Protein AF-T1EIG9-F1 (afdb_monomer_lite)

pLDDT: mean 75.7, std 13.45, range [35.78, 92.88]

Sequence (91 aa):
HEYLGSRDRPMDDSYTCKVCDHVSLDLLKYFHHTLTSHKSFICHQCGRCFTTKSSLLRHRPIHTGLRRFACSICQKAFYRKDKCKAHIKKH

Organism: Helobdella robusta (NCBI:txid6412)

Radius of gyration: 22.43 Å; chains: 1; bounding box: 46×22×77 Å

InterPro domains:
  IPR013087 Zinc finger C2H2-type [PF00096] (41-60)
  IPR013087 Zinc finger C2H2-type [PF00096] (69-91)
  IPR013087 Zinc finger C2H2-type [PS00028] (43-63)
  IPR013087 Zinc finger C2H2-type [PS00028] (71-91)
  IPR013087 Zinc finger C2H2-type [PS50157] (41-68)
  IPR013087 Zinc finger C2H2-type [PS50157] (69-91)
  IPR013087 Zinc finger C2H2-type [SM00355] (15-38)
  IPR013087 Zinc finger C2H2-type [SM00355] (41-63)
  IPR013087 Zinc finger C2H2-type [SM00355] (69-91)
  IPR036236 Zinc finger C2H2 superfamily [SSF57667] (39-91)
  IPR050717 C2H2-type Zinc-Finger Transcription Regulators [PTHR14196] (13-91)

Structure (mmCIF, N/CA/C/O backbone):
data_AF-T1EIG9-F1
#
_entry.id   AF-T1EIG9-F1
#
loop_
_atom_site.group_PDB
_atom_site.id
_atom_site.type_symbol
_atom_site.label_atom_id
_atom_site.label_alt_id
_atom_site.label_comp_id
_atom_site.label_asym_id
_atom_site.label_entity_id
_atom_site.label_seq_id
_atom_site.pdbx_PDB_ins_code
_atom_site.Cartn_x
_atom_site.Cartn_y
_atom_site.Cartn_z
_atom_site.occupancy
_atom_site.B_iso_or_equiv
_atom_site.auth_seq_id
_atom_site.auth_comp_id
_atom_site.auth_asym_id
_atom_site.auth_atom_id
_atom_site.pdbx_PDB_model_num
ATOM 1 N N . HIS A 1 1 ? 33.093 10.502 -53.209 1.00 37.22 1 HIS A N 1
ATOM 2 C CA . HIS A 1 1 ? 33.063 9.260 -52.417 1.00 37.22 1 HIS A CA 1
ATOM 3 C C . HIS A 1 1 ? 32.719 9.678 -50.987 1.00 37.22 1 HIS A C 1
ATOM 5 O O . HIS A 1 1 ? 33.608 10.023 -50.226 1.00 37.22 1 HIS A O 1
ATOM 11 N N . GLU A 1 2 ? 31.475 10.101 -50.737 1.00 41.78 2 GLU A N 1
ATOM 12 C CA . GLU A 1 2 ? 30.337 9.234 -50.350 1.00 41.78 2 GLU A CA 1
ATOM 13 C C . GLU A 1 2 ? 30.727 8.436 -49.092 1.00 41.78 2 GLU A C 1
ATOM 15 O O . GLU A 1 2 ? 31.614 7.597 -49.154 1.00 41.78 2 GLU A O 1
ATOM 20 N N . TYR A 1 3 ? 30.222 8.743 -47.899 1.00 35.7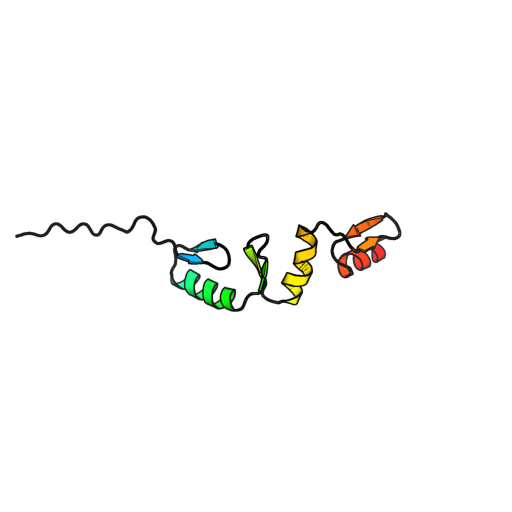8 3 TYR A N 1
ATOM 21 C CA . TYR A 1 3 ? 28.820 8.559 -47.543 1.00 35.78 3 TYR A CA 1
ATOM 22 C C . TYR A 1 3 ? 28.396 9.495 -46.400 1.00 35.78 3 TYR A C 1
ATOM 24 O O . TYR A 1 3 ? 28.986 9.506 -45.319 1.00 35.78 3 TYR A O 1
ATOM 32 N N . LEU A 1 4 ? 27.318 10.236 -46.649 1.00 47.78 4 LEU A N 1
ATOM 33 C CA . LEU A 1 4 ? 26.417 10.756 -45.628 1.00 47.78 4 LEU A CA 1
ATOM 34 C C . LEU A 1 4 ? 25.802 9.567 -44.876 1.00 47.78 4 LEU A C 1
ATOM 36 O O . LEU A 1 4 ? 25.392 8.583 -45.486 1.00 47.78 4 LEU A O 1
ATOM 40 N N . GLY A 1 5 ? 25.737 9.661 -43.554 1.00 39.44 5 GLY A N 1
ATOM 41 C CA . GLY A 1 5 ? 25.186 8.613 -42.706 1.00 39.44 5 GLY A CA 1
ATOM 42 C C . GLY A 1 5 ? 24.984 9.138 -41.301 1.00 39.44 5 GLY A C 1
ATOM 43 O O . GLY A 1 5 ? 25.669 8.720 -40.370 1.00 39.44 5 GLY A O 1
ATOM 44 N N . SER A 1 6 ? 24.084 10.114 -41.184 1.00 47.81 6 SER A N 1
ATOM 45 C CA . SER A 1 6 ? 23.402 10.484 -39.953 1.00 47.81 6 SER A CA 1
ATOM 46 C C . SER A 1 6 ? 23.156 9.225 -39.126 1.00 47.81 6 SER A C 1
ATOM 48 O O . SER A 1 6 ? 22.352 8.373 -39.488 1.00 47.81 6 SER A O 1
ATOM 50 N N . ARG A 1 7 ? 23.878 9.066 -38.016 1.00 47.56 7 ARG A N 1
ATOM 51 C CA . ARG A 1 7 ? 23.382 8.207 -36.948 1.00 47.56 7 ARG A CA 1
ATOM 52 C C . ARG A 1 7 ? 22.288 9.014 -36.285 1.00 47.56 7 ARG A C 1
ATOM 54 O O . ARG A 1 7 ? 22.564 9.751 -35.339 1.00 47.56 7 ARG A O 1
ATOM 61 N N . ASP A 1 8 ? 21.091 8.929 -36.856 1.00 43.44 8 ASP A N 1
ATOM 62 C CA . ASP A 1 8 ? 19.843 9.220 -36.174 1.00 43.44 8 ASP A CA 1
ATOM 63 C C . ASP A 1 8 ? 19.945 8.610 -34.778 1.00 43.44 8 ASP A C 1
ATOM 65 O O . ASP A 1 8 ? 19.879 7.395 -34.592 1.00 43.44 8 ASP A O 1
ATOM 69 N N . ARG A 1 9 ? 20.246 9.458 -33.791 1.00 49.12 9 ARG A N 1
ATOM 70 C CA . ARG A 1 9 ? 20.149 9.088 -32.388 1.00 49.12 9 ARG A CA 1
ATOM 71 C C . ARG A 1 9 ? 18.657 8.840 -32.185 1.00 49.12 9 ARG A C 1
ATOM 73 O O . ARG A 1 9 ? 17.907 9.800 -32.377 1.00 49.12 9 ARG A O 1
ATOM 80 N N . PRO A 1 10 ? 18.210 7.609 -31.882 1.00 52.34 10 PRO A N 1
ATOM 81 C CA . PRO A 1 10 ? 16.791 7.354 -31.756 1.00 52.34 10 PRO A CA 1
ATOM 82 C C . PRO A 1 10 ? 16.244 8.259 -30.658 1.00 52.34 10 PRO A C 1
ATOM 84 O O . PRO A 1 10 ? 16.677 8.251 -29.505 1.00 52.34 10 PRO A O 1
ATOM 87 N N . MET A 1 11 ? 15.341 9.130 -31.074 1.00 58.00 11 MET A N 1
ATOM 88 C CA . MET A 1 11 ? 14.540 9.965 -30.208 1.00 58.00 11 MET A CA 1
ATOM 89 C C . MET A 1 11 ? 13.571 8.996 -29.512 1.00 58.00 11 MET A C 1
ATOM 91 O O . MET A 1 11 ? 12.614 8.577 -30.148 1.00 58.00 11 MET A O 1
ATOM 95 N N . ASP A 1 12 ? 13.895 8.604 -28.267 1.00 61.06 12 ASP A N 1
ATOM 96 C CA . ASP A 1 12 ? 13.193 7.650 -27.367 1.00 61.06 12 ASP A CA 1
ATOM 97 C C . ASP A 1 12 ? 13.918 6.306 -27.078 1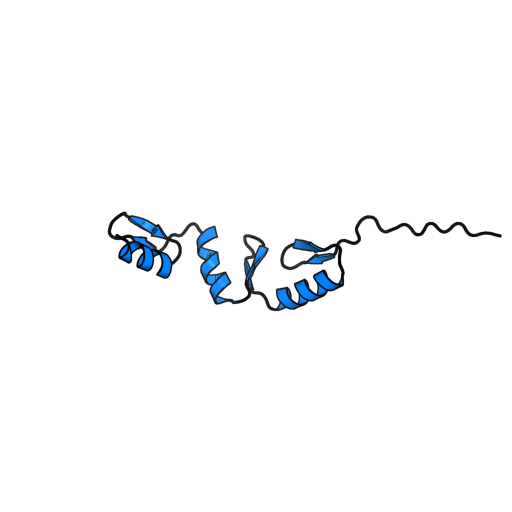.00 61.06 12 ASP A C 1
ATOM 99 O O . ASP A 1 12 ? 13.338 5.233 -27.184 1.00 61.06 12 ASP A O 1
ATOM 103 N N . ASP A 1 13 ? 15.181 6.330 -26.624 1.00 68.38 13 ASP A N 1
ATOM 104 C CA . ASP A 1 13 ? 15.818 5.162 -25.965 1.00 68.38 13 ASP A CA 1
ATOM 105 C C . ASP A 1 13 ? 15.359 5.040 -24.498 1.00 68.38 13 ASP A C 1
ATOM 107 O O . ASP A 1 13 ? 16.148 5.073 -23.546 1.00 68.38 13 ASP A O 1
ATOM 111 N N . SER A 1 14 ? 14.044 4.973 -24.298 1.00 76.94 14 SER A N 1
ATOM 112 C CA . SER A 1 14 ? 13.438 4.846 -22.982 1.00 76.94 14 SER A CA 1
ATOM 113 C C . SER A 1 14 ? 12.844 3.448 -22.802 1.00 76.94 14 SER A C 1
ATOM 115 O O . SER A 1 14 ? 11.957 2.984 -23.512 1.00 76.94 14 SER A O 1
ATOM 117 N N . TYR A 1 15 ? 13.385 2.711 -21.839 1.00 79.06 15 TYR A N 1
ATOM 118 C CA . TYR A 1 15 ? 12.948 1.368 -21.505 1.00 79.06 15 TYR A CA 1
ATOM 119 C C . TYR A 1 15 ? 11.798 1.445 -20.509 1.00 79.06 15 TYR A C 1
ATOM 121 O O . TYR A 1 15 ? 11.983 1.745 -19.326 1.00 79.06 15 TYR A O 1
ATOM 129 N N . THR A 1 16 ? 10.595 1.158 -20.991 1.00 74.62 16 THR A N 1
ATOM 130 C CA . THR A 1 16 ? 9.381 1.109 -20.178 1.00 74.62 16 THR A CA 1
ATOM 131 C C . THR A 1 16 ? 9.196 -0.266 -19.547 1.00 74.62 16 THR A C 1
ATOM 133 O O . THR A 1 16 ? 9.136 -1.311 -20.203 1.00 74.62 16 THR A O 1
ATOM 136 N N . CYS A 1 17 ? 9.109 -0.288 -18.221 1.00 74.44 17 CYS A N 1
ATOM 137 C CA . CYS A 1 17 ? 8.771 -1.485 -17.471 1.00 74.44 17 CYS A CA 1
ATOM 138 C C . CYS A 1 17 ? 7.278 -1.779 -17.634 1.00 74.44 17 CYS A C 1
ATOM 140 O O . CYS A 1 17 ? 6.454 -1.123 -17.008 1.00 74.44 17 CYS A O 1
ATOM 142 N N . LYS A 1 18 ? 6.917 -2.821 -18.393 1.00 69.69 18 LYS A N 1
ATOM 143 C CA . LYS A 1 18 ? 5.512 -3.241 -18.608 1.00 69.69 18 LYS A CA 1
ATOM 144 C C . LYS A 1 18 ? 4.762 -3.672 -17.336 1.00 69.69 18 LYS A C 1
ATOM 146 O O . LYS A 1 18 ? 3.595 -4.040 -17.389 1.00 69.69 18 LYS A O 1
ATOM 151 N N . VAL A 1 19 ? 5.459 -3.695 -16.204 1.00 67.38 19 VAL A N 1
ATOM 152 C CA . VAL A 1 19 ? 4.959 -4.141 -14.907 1.00 67.38 19 VAL A CA 1
ATOM 153 C C . VAL A 1 19 ? 4.550 -2.961 -14.012 1.00 67.38 19 VAL A C 1
ATOM 155 O O . VAL A 1 19 ? 3.653 -3.114 -13.186 1.00 67.38 19 VAL A O 1
ATOM 158 N N . CYS A 1 20 ? 5.173 -1.790 -14.162 1.00 67.19 20 CYS A N 1
ATOM 159 C CA . CYS A 1 20 ? 4.899 -0.611 -13.327 1.00 67.19 20 CYS A CA 1
ATOM 160 C C . CYS A 1 20 ? 4.972 0.725 -14.083 1.00 67.19 20 CYS A C 1
ATOM 162 O O . CYS A 1 20 ? 5.062 1.774 -13.448 1.00 67.19 20 CYS A O 1
ATOM 164 N N . ASP A 1 21 ? 5.000 0.671 -15.417 1.00 66.31 21 ASP A N 1
ATOM 165 C CA . ASP A 1 21 ? 5.166 1.794 -16.349 1.00 66.31 21 ASP A CA 1
ATOM 166 C C . ASP A 1 21 ? 6.380 2.693 -16.055 1.00 66.31 21 ASP A C 1
ATOM 168 O O . ASP A 1 21 ? 6.482 3.818 -16.538 1.00 66.31 21 ASP A O 1
ATOM 172 N N . HIS A 1 22 ? 7.349 2.194 -15.278 1.00 78.19 22 HIS A N 1
ATOM 173 C CA . HIS A 1 22 ? 8.576 2.920 -14.987 1.00 78.19 22 HIS A CA 1
ATOM 174 C C . HIS A 1 22 ? 9.418 3.045 -16.254 1.00 78.19 22 HIS A C 1
ATOM 176 O O . HIS A 1 22 ? 9.881 2.044 -16.805 1.00 78.19 22 HIS A O 1
ATOM 182 N N . VAL A 1 23 ? 9.675 4.281 -16.661 1.00 78.12 23 VAL A N 1
ATOM 183 C CA . VAL A 1 23 ? 10.558 4.615 -17.775 1.00 78.12 23 VAL A CA 1
ATOM 184 C C . VAL A 1 23 ? 11.992 4.718 -17.255 1.00 78.12 23 VAL A C 1
ATOM 186 O O . VAL A 1 23 ? 12.278 5.483 -16.335 1.00 78.12 23 VAL A O 1
ATOM 189 N N . SER A 1 24 ? 12.913 3.942 -17.817 1.00 80.44 24 SER A N 1
ATOM 190 C CA . SER A 1 24 ? 14.345 4.047 -17.536 1.00 80.44 24 SER A CA 1
ATOM 191 C C . SER A 1 24 ? 15.100 4.365 -18.814 1.00 80.44 24 SER A C 1
ATOM 193 O O . SER A 1 24 ? 14.895 3.709 -19.819 1.00 80.44 24 SER A O 1
ATOM 195 N N . LEU A 1 25 ? 16.007 5.335 -18.775 1.00 83.69 25 LEU A N 1
ATOM 196 C CA . LEU A 1 25 ? 16.862 5.680 -19.919 1.00 83.69 25 LEU A CA 1
ATOM 197 C C . LEU A 1 25 ? 18.148 4.835 -19.972 1.00 83.69 25 LEU A C 1
ATOM 199 O O . LEU A 1 25 ? 18.994 5.035 -20.834 1.00 83.69 25 LEU A O 1
ATOM 203 N N . ASP A 1 26 ? 18.330 3.922 -19.013 1.00 83.12 26 ASP A N 1
ATOM 204 C CA . ASP A 1 26 ? 19.532 3.104 -18.871 1.00 83.12 26 ASP A CA 1
ATOM 205 C C . ASP A 1 26 ? 19.165 1.618 -18.886 1.00 83.12 26 ASP A C 1
ATOM 207 O O . ASP A 1 26 ? 18.385 1.146 -18.055 1.00 83.12 26 ASP A O 1
ATOM 211 N N . LEU A 1 27 ? 19.746 0.876 -19.831 1.00 82.19 27 LEU A N 1
ATOM 212 C CA . LEU A 1 27 ? 19.421 -0.531 -20.061 1.00 82.19 27 LEU A CA 1
ATOM 213 C C . LEU A 1 27 ? 19.795 -1.416 -18.860 1.00 82.19 27 LEU A C 1
ATOM 215 O O . LEU A 1 27 ? 19.060 -2.344 -18.524 1.00 82.19 27 LEU A O 1
ATOM 219 N N . LEU A 1 28 ? 20.904 -1.125 -18.172 1.00 83.31 28 LEU A N 1
ATOM 220 C CA . LEU A 1 28 ? 21.362 -1.912 -17.024 1.00 83.31 28 LEU A CA 1
ATOM 221 C C . LEU A 1 28 ? 20.433 -1.717 -15.815 1.00 83.31 28 LEU A C 1
ATOM 223 O O . LEU A 1 28 ? 20.026 -2.689 -15.172 1.00 83.31 28 LEU A O 1
ATOM 227 N N . LYS A 1 29 ? 20.035 -0.471 -15.537 1.00 80.19 29 LYS A N 1
ATOM 228 C CA . LYS A 1 29 ? 19.033 -0.126 -14.520 1.00 80.19 29 LYS A CA 1
ATOM 229 C C . LYS A 1 29 ? 17.670 -0.693 -14.880 1.00 80.19 29 LYS A C 1
ATOM 231 O O . LYS A 1 29 ? 17.006 -1.210 -13.984 1.00 80.19 29 LYS A O 1
ATOM 236 N N . TYR A 1 30 ? 17.273 -0.658 -16.151 1.00 82.31 30 TYR A N 1
ATOM 237 C CA . TYR A 1 30 ? 16.062 -1.315 -16.629 1.00 82.31 30 TYR A CA 1
ATOM 238 C C . TYR A 1 30 ? 16.100 -2.822 -16.373 1.00 82.31 30 TYR A C 1
ATOM 240 O O . TYR A 1 30 ? 15.162 -3.345 -15.778 1.00 82.31 30 TYR A O 1
ATOM 248 N N . PHE A 1 31 ? 17.171 -3.529 -16.740 1.00 78.81 31 PHE A N 1
ATOM 249 C CA . PHE A 1 31 ? 17.286 -4.970 -16.495 1.00 78.81 31 PHE A CA 1
ATOM 250 C C . PHE A 1 31 ? 17.284 -5.297 -15.004 1.00 78.81 31 PHE A C 1
ATOM 252 O O . PHE A 1 31 ? 16.528 -6.166 -14.573 1.00 78.81 31 PHE A O 1
ATOM 259 N N . HIS A 1 32 ? 18.055 -4.577 -14.191 1.00 79.25 32 HIS A N 1
ATOM 260 C CA . HIS A 1 32 ? 18.067 -4.776 -12.742 1.00 79.25 32 HIS A CA 1
ATOM 261 C C . HIS A 1 32 ? 16.686 -4.503 -12.117 1.00 79.25 32 HIS A C 1
ATOM 263 O O . HIS A 1 32 ? 16.199 -5.278 -11.288 1.00 79.25 32 HIS A O 1
ATOM 269 N N . HIS A 1 33 ? 16.013 -3.437 -12.558 1.00 77.12 33 HIS A N 1
ATOM 270 C CA . HIS A 1 33 ? 14.647 -3.105 -12.167 1.00 77.12 33 HIS A CA 1
ATOM 271 C C . HIS A 1 33 ? 13.654 -4.182 -12.605 1.00 77.12 33 HIS A C 1
ATOM 273 O O . HIS A 1 33 ? 12.817 -4.583 -11.806 1.00 77.12 33 HIS A O 1
ATOM 279 N N . THR A 1 34 ? 13.751 -4.685 -13.832 1.00 71.44 34 THR A N 1
ATOM 280 C CA . THR A 1 34 ? 12.828 -5.669 -14.412 1.00 71.44 34 THR A CA 1
ATOM 281 C C . THR A 1 34 ? 13.013 -7.041 -13.774 1.00 71.44 34 THR A C 1
ATOM 283 O O . THR A 1 34 ? 12.029 -7.675 -13.410 1.00 71.44 34 THR A O 1
ATOM 286 N N . LEU A 1 35 ? 14.251 -7.469 -13.521 1.00 71.19 35 LEU A N 1
ATOM 287 C CA . LEU A 1 35 ? 14.564 -8.701 -12.785 1.00 71.19 35 LEU A CA 1
ATOM 288 C C . LEU A 1 35 ? 14.079 -8.638 -11.327 1.00 71.19 35 LEU A C 1
ATOM 290 O O . LEU A 1 35 ? 13.563 -9.623 -10.796 1.00 71.19 35 LEU A O 1
ATOM 294 N N . THR A 1 36 ? 14.188 -7.470 -10.689 1.00 67.56 36 THR A N 1
ATOM 295 C CA . THR A 1 36 ? 13.636 -7.228 -9.345 1.00 67.56 36 THR A CA 1
ATOM 296 C C . THR A 1 36 ? 12.103 -7.145 -9.372 1.00 67.56 36 THR A C 1
ATOM 298 O O . THR A 1 36 ? 11.427 -7.644 -8.468 1.00 67.56 36 THR A O 1
ATOM 301 N N . SER A 1 37 ? 11.528 -6.557 -10.422 1.00 66.69 37 SER A N 1
ATOM 302 C CA . SER A 1 37 ? 10.083 -6.342 -10.571 1.00 66.69 37 SER A CA 1
ATOM 303 C C . SER A 1 37 ? 9.336 -7.613 -10.975 1.00 66.69 37 SER A C 1
ATOM 305 O O . SER A 1 37 ? 8.248 -7.844 -10.463 1.00 66.69 37 SER A O 1
ATOM 307 N N . HIS A 1 38 ? 9.939 -8.502 -11.773 1.00 62.81 38 HIS A N 1
ATOM 308 C CA . HIS A 1 38 ? 9.420 -9.851 -12.057 1.00 62.81 38 HIS A CA 1
ATOM 309 C C . HIS A 1 38 ? 9.276 -10.706 -10.793 1.00 62.81 38 HIS A C 1
ATOM 311 O O . HIS A 1 38 ? 8.463 -11.626 -10.748 1.00 62.81 38 HIS A O 1
ATOM 317 N N . LYS A 1 39 ? 10.062 -10.401 -9.756 1.00 63.56 39 LYS A N 1
ATOM 318 C CA . LYS A 1 39 ? 9.968 -11.026 -8.431 1.00 63.56 39 LYS A CA 1
ATOM 319 C C . LYS A 1 39 ? 9.097 -10.236 -7.449 1.00 63.56 39 LYS A C 1
ATOM 321 O O . LYS A 1 39 ? 8.949 -10.650 -6.301 1.00 63.56 39 LYS A O 1
ATOM 326 N N . SER A 1 40 ? 8.536 -9.106 -7.870 1.00 71.88 40 SER A N 1
ATOM 327 C CA . SER A 1 40 ? 7.732 -8.231 -7.021 1.00 71.88 40 SER A CA 1
ATOM 328 C C . SER A 1 40 ? 6.234 -8.495 -7.184 1.00 71.88 40 SER A C 1
ATOM 330 O O . SER A 1 40 ? 5.746 -8.928 -8.221 1.00 71.88 40 SER A O 1
ATOM 332 N N . PHE A 1 41 ? 5.479 -8.199 -6.132 1.00 80.94 41 PHE A N 1
ATOM 333 C CA . PHE A 1 41 ? 4.024 -8.248 -6.096 1.00 80.94 41 PHE A CA 1
ATOM 334 C C . PHE A 1 41 ? 3.476 -6.861 -6.430 1.00 80.94 41 PHE A C 1
ATOM 336 O O . PHE A 1 41 ? 3.694 -5.922 -5.665 1.00 80.94 41 PHE A O 1
ATOM 343 N N . ILE A 1 42 ? 2.770 -6.718 -7.550 1.00 75.25 42 ILE A N 1
ATOM 344 C CA . ILE A 1 42 ? 2.299 -5.414 -8.039 1.00 75.25 42 ILE A CA 1
ATOM 345 C C . ILE A 1 42 ? 0.858 -5.147 -7.621 1.00 75.25 42 ILE A C 1
ATOM 347 O O . ILE A 1 42 ? 0.000 -6.031 -7.633 1.00 75.25 42 ILE A O 1
ATOM 351 N N . CYS A 1 43 ? 0.573 -3.901 -7.252 1.00 81.56 43 CYS A N 1
ATOM 352 C CA . CYS A 1 43 ? -0.794 -3.427 -7.128 1.00 81.56 43 CYS A CA 1
ATOM 353 C C . CYS A 1 43 ? -1.312 -2.944 -8.483 1.00 81.56 43 CYS A C 1
ATOM 355 O O . CYS A 1 43 ? -0.963 -1.854 -8.916 1.00 81.56 43 CYS A O 1
ATOM 357 N N . HIS A 1 44 ? -2.211 -3.701 -9.111 1.00 74.69 44 HIS A N 1
ATOM 358 C CA . HIS A 1 44 ? -2.829 -3.317 -10.390 1.00 74.69 44 HIS A CA 1
ATOM 359 C C . HIS A 1 44 ? -3.668 -2.030 -10.334 1.00 74.69 44 HIS A C 1
ATOM 361 O O . HIS A 1 44 ? -4.029 -1.494 -11.370 1.00 74.69 44 HIS A O 1
ATOM 367 N N . GLN A 1 45 ? -3.982 -1.525 -9.138 1.00 78.12 45 GLN A N 1
ATOM 368 C CA . GLN A 1 45 ? -4.783 -0.314 -8.973 1.00 78.12 45 GLN A CA 1
ATOM 369 C C . GLN A 1 45 ? -3.944 0.975 -8.976 1.00 78.12 45 GLN A C 1
ATOM 371 O O . GLN A 1 45 ? -4.491 2.051 -9.185 1.00 78.12 45 GLN A O 1
ATOM 376 N N . CYS A 1 46 ? -2.631 0.887 -8.737 1.00 80.00 46 CYS A N 1
ATOM 377 C CA . CYS A 1 46 ? -1.731 2.049 -8.766 1.00 80.00 46 CYS A CA 1
ATOM 378 C C . CYS A 1 46 ? -0.334 1.771 -9.342 1.00 80.00 46 CYS A C 1
ATOM 380 O O . CYS A 1 46 ? 0.552 2.607 -9.207 1.00 80.00 46 CYS A O 1
ATOM 382 N N . GLY A 1 47 ? -0.098 0.583 -9.901 1.00 70.88 47 GLY A N 1
ATOM 383 C CA . GLY A 1 47 ? 1.191 0.172 -10.470 1.00 70.88 47 GLY A CA 1
ATOM 384 C C . GLY A 1 47 ? 2.316 -0.029 -9.448 1.00 70.88 47 GLY A C 1
ATOM 385 O O . GLY A 1 47 ? 3.453 -0.305 -9.819 1.00 70.88 47 GLY A O 1
ATOM 386 N N . ARG A 1 48 ? 2.045 0.102 -8.142 1.00 73.19 48 ARG A N 1
ATOM 387 C CA . ARG A 1 48 ? 3.100 0.072 -7.121 1.00 73.19 48 ARG A CA 1
ATOM 388 C C . ARG A 1 48 ? 3.620 -1.349 -6.893 1.00 73.19 48 ARG A C 1
ATOM 390 O O . ARG A 1 48 ? 2.844 -2.252 -6.578 1.00 73.19 48 ARG A O 1
ATOM 397 N N . CYS A 1 49 ? 4.937 -1.523 -6.989 1.00 75.06 49 CYS A N 1
ATOM 398 C CA . CYS A 1 49 ? 5.618 -2.793 -6.737 1.00 75.06 49 CYS A CA 1
ATOM 399 C C . CYS A 1 49 ? 5.936 -2.991 -5.249 1.00 75.06 49 CYS A C 1
ATOM 401 O O . CYS A 1 49 ? 6.367 -2.066 -4.556 1.00 75.06 49 CYS A O 1
ATOM 403 N N . PHE A 1 50 ? 5.777 -4.222 -4.765 1.00 79.19 50 PHE A N 1
ATOM 404 C CA . PHE A 1 50 ? 6.131 -4.634 -3.409 1.00 79.19 50 PHE A CA 1
ATOM 405 C C . PHE A 1 50 ? 7.056 -5.845 -3.439 1.00 79.19 50 PHE A C 1
ATOM 407 O O . PHE A 1 50 ? 6.815 -6.798 -4.168 1.00 79.19 50 PHE A O 1
ATOM 414 N N . THR A 1 51 ? 8.059 -5.874 -2.5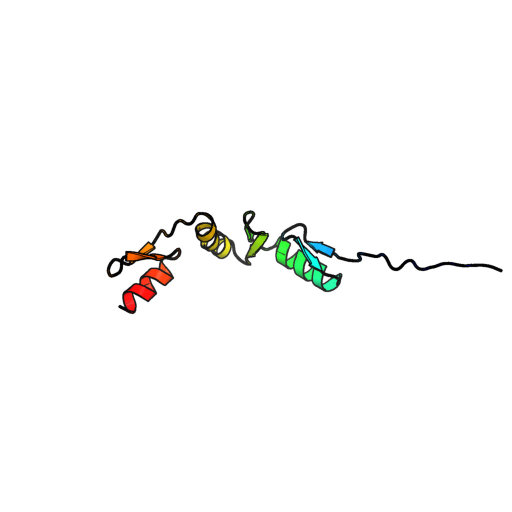67 1.00 76.69 51 THR A N 1
ATOM 415 C CA . THR A 1 51 ? 8.996 -7.006 -2.464 1.00 76.69 51 THR A CA 1
ATOM 416 C C . THR A 1 51 ? 8.365 -8.273 -1.877 1.00 76.69 51 THR A C 1
ATOM 418 O O . THR A 1 51 ? 8.908 -9.360 -2.028 1.00 76.69 51 THR A O 1
ATOM 421 N N . THR A 1 52 ? 7.215 -8.164 -1.198 1.00 82.00 52 THR A N 1
ATOM 422 C CA . THR A 1 52 ? 6.521 -9.303 -0.575 1.00 82.00 52 THR A CA 1
ATOM 423 C C . THR A 1 52 ? 5.006 -9.249 -0.760 1.00 82.00 52 THR A C 1
ATOM 425 O O . THR A 1 52 ? 4.392 -8.178 -0.705 1.00 82.00 52 THR A O 1
ATOM 428 N N . LYS A 1 53 ? 4.378 -10.429 -0.886 1.00 82.12 53 LYS A N 1
ATOM 429 C CA . LYS A 1 53 ? 2.920 -10.578 -1.035 1.00 82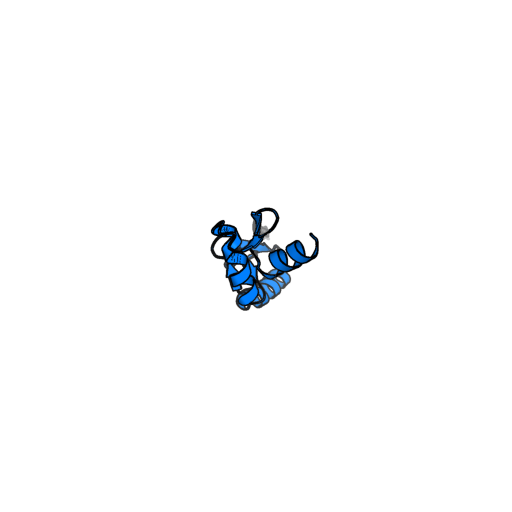.12 53 LYS A CA 1
ATOM 430 C C . LYS A 1 53 ? 2.174 -9.935 0.126 1.00 82.12 53 LYS A C 1
ATOM 432 O O . LYS A 1 53 ? 1.191 -9.231 -0.075 1.00 82.12 53 LYS A O 1
ATOM 437 N N . SER A 1 54 ? 2.680 -10.122 1.344 1.00 84.75 54 SER A N 1
ATOM 438 C CA . SER A 1 54 ? 2.124 -9.542 2.569 1.00 84.75 54 SER A CA 1
ATOM 439 C C . SER A 1 54 ? 2.103 -8.012 2.527 1.00 84.75 54 SER A C 1
ATOM 441 O O . SER A 1 54 ? 1.156 -7.394 3.014 1.00 84.75 54 SER A O 1
ATOM 443 N N . SER A 1 55 ? 3.112 -7.386 1.912 1.00 84.69 55 SER A N 1
ATOM 444 C CA . SER A 1 55 ? 3.157 -5.929 1.752 1.00 84.69 55 SER A CA 1
ATOM 445 C C . SER A 1 55 ? 2.128 -5.436 0.740 1.00 84.69 55 SER A C 1
ATOM 447 O O . SER A 1 55 ? 1.430 -4.467 1.041 1.00 84.69 55 SER A O 1
ATOM 449 N N . LEU A 1 56 ? 1.957 -6.142 -0.384 1.00 85.56 56 LEU A N 1
ATOM 450 C CA . LEU A 1 56 ? 0.887 -5.861 -1.345 1.00 85.56 56 LEU A CA 1
ATOM 451 C C . LEU A 1 56 ? -0.501 -6.021 -0.701 1.00 85.56 56 LEU A C 1
ATOM 453 O O . LEU A 1 56 ? -1.344 -5.130 -0.800 1.00 85.56 56 LEU A O 1
ATOM 457 N N . LEU A 1 57 ? -0.742 -7.124 0.012 1.00 83.75 57 LEU A N 1
ATOM 458 C CA . LEU A 1 57 ? -2.018 -7.380 0.693 1.00 83.75 57 LEU A CA 1
ATOM 459 C C . LEU A 1 57 ? -2.334 -6.317 1.749 1.00 83.75 57 LEU A C 1
ATOM 461 O O . LEU A 1 57 ? -3.484 -5.908 1.879 1.00 83.75 57 LEU A O 1
ATOM 465 N N . ARG A 1 58 ? -1.319 -5.828 2.469 1.00 83.25 58 ARG A N 1
ATOM 466 C CA . ARG A 1 58 ? -1.453 -4.723 3.430 1.00 83.25 58 ARG A CA 1
ATOM 467 C C . ARG A 1 58 ? -1.692 -3.370 2.759 1.00 83.25 58 ARG A C 1
ATOM 469 O O . ARG A 1 58 ? -2.221 -2.468 3.403 1.00 83.25 58 ARG A O 1
ATOM 476 N N . HIS A 1 59 ? -1.284 -3.215 1.507 1.00 85.19 59 HIS A N 1
ATOM 477 C CA . HIS A 1 59 ? -1.472 -1.995 0.736 1.00 85.19 59 HIS A CA 1
ATOM 478 C C . HIS A 1 59 ? -2.870 -1.905 0.102 1.00 85.19 59 HIS A C 1
ATOM 480 O O . HIS A 1 59 ? -3.461 -0.828 0.128 1.00 85.19 59 HIS A O 1
ATOM 486 N N . ARG A 1 60 ? -3.450 -3.026 -0.360 1.00 80.88 60 ARG A N 1
ATOM 487 C CA . ARG A 1 60 ? -4.800 -3.080 -0.970 1.00 80.88 60 ARG A CA 1
ATOM 488 C C . ARG A 1 60 ? -5.899 -2.283 -0.231 1.00 80.88 60 ARG A C 1
ATOM 490 O O . ARG A 1 60 ? -6.668 -1.610 -0.915 1.00 80.88 60 ARG A O 1
ATOM 497 N N . PRO A 1 61 ? -5.992 -2.291 1.118 1.00 81.12 61 PRO A N 1
ATOM 498 C CA . PRO A 1 61 ? -7.024 -1.553 1.848 1.00 81.12 61 PRO A CA 1
ATOM 499 C C . PRO A 1 61 ? -7.032 -0.042 1.592 1.00 81.12 61 PRO A C 1
ATOM 501 O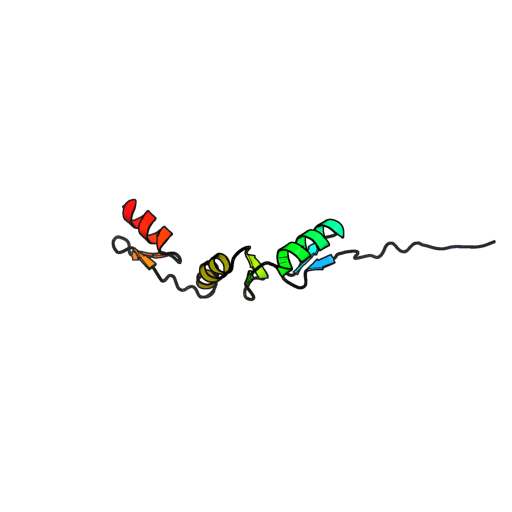 O . PRO A 1 61 ? -8.082 0.582 1.730 1.00 81.12 61 PRO A O 1
ATOM 504 N N . ILE A 1 62 ? -5.889 0.541 1.206 1.00 81.56 62 ILE A N 1
ATOM 505 C CA . ILE A 1 62 ? -5.757 1.979 0.925 1.00 81.56 62 ILE A CA 1
ATOM 506 C C . ILE A 1 62 ? -6.664 2.381 -0.237 1.00 81.56 62 ILE A C 1
ATOM 508 O O . ILE A 1 62 ? -7.342 3.398 -0.151 1.00 81.56 62 ILE A O 1
ATOM 512 N N . HIS A 1 63 ? -6.726 1.561 -1.284 1.00 80.81 63 HIS A N 1
ATOM 513 C CA . HIS A 1 63 ? -7.550 1.858 -2.449 1.00 80.81 63 HIS A CA 1
ATOM 514 C C . HIS A 1 63 ? -9.035 1.614 -2.222 1.00 80.81 63 HIS A C 1
ATOM 516 O O . HIS A 1 63 ? -9.870 2.341 -2.739 1.00 80.81 63 HIS A O 1
ATOM 522 N N . THR A 1 64 ? -9.372 0.608 -1.417 1.00 76.25 64 THR A N 1
ATOM 523 C CA . THR A 1 64 ? -10.772 0.334 -1.073 1.00 76.25 64 THR A CA 1
ATOM 524 C C . THR A 1 64 ? -11.358 1.365 -0.107 1.00 76.25 64 THR A C 1
ATOM 526 O O . THR A 1 64 ? -12.540 1.301 0.200 1.00 76.25 64 THR A O 1
ATOM 529 N N . GLY A 1 65 ? -10.535 2.249 0.472 1.00 72.56 65 GLY A N 1
ATOM 530 C CA . GLY A 1 65 ? -10.961 3.165 1.533 1.00 72.56 65 GLY A CA 1
ATOM 531 C C . GLY A 1 65 ? -11.364 2.472 2.844 1.00 72.56 65 GLY A C 1
ATOM 532 O O . GLY A 1 65 ? -11.625 3.149 3.836 1.00 72.56 65 GLY A O 1
ATOM 533 N N . LEU A 1 66 ? -11.360 1.134 2.893 1.00 72.56 66 LEU A N 1
ATOM 534 C CA . LEU A 1 66 ? -11.788 0.342 4.040 1.00 72.56 66 LEU A CA 1
ATOM 535 C C . LEU A 1 66 ? -10.776 0.458 5.185 1.00 72.56 66 LEU A C 1
ATOM 537 O O . LEU A 1 66 ? -9.812 -0.308 5.301 1.00 72.56 66 LEU A O 1
ATOM 541 N N . ARG A 1 67 ? -11.014 1.417 6.080 1.00 74.12 67 ARG A N 1
ATOM 542 C CA . ARG A 1 67 ? -10.309 1.539 7.358 1.00 74.12 67 ARG A CA 1
ATOM 543 C C . ARG A 1 67 ? -10.916 0.572 8.371 1.00 74.12 67 ARG A C 1
ATOM 545 O O . ARG A 1 67 ? -11.761 0.936 9.176 1.00 74.12 67 ARG A O 1
ATOM 552 N N . ARG A 1 68 ? -10.468 -0.682 8.307 1.00 78.12 68 ARG A N 1
ATOM 553 C CA . ARG A 1 68 ? -11.011 -1.807 9.091 1.00 78.12 68 ARG A CA 1
ATOM 554 C C . ARG A 1 68 ? -10.788 -1.717 10.604 1.00 78.12 68 ARG A C 1
ATOM 556 O O . ARG A 1 68 ? -11.411 -2.470 11.340 1.00 78.12 68 ARG A O 1
ATOM 563 N N . PHE A 1 69 ? -9.878 -0.866 11.075 1.00 83.31 69 PHE A N 1
ATOM 564 C CA . PHE A 1 69 ? -9.492 -0.823 12.485 1.00 83.31 69 PHE A CA 1
ATOM 565 C C . PHE A 1 69 ? -9.799 0.546 13.081 1.00 83.31 69 PHE A C 1
ATOM 567 O O . PHE A 1 69 ? -9.022 1.479 12.891 1.00 83.31 69 PHE A O 1
ATOM 574 N N . ALA A 1 70 ? -10.907 0.661 13.805 1.00 85.88 70 ALA A N 1
ATOM 575 C CA . ALA A 1 70 ? -11.255 1.864 14.554 1.00 85.88 70 ALA A CA 1
ATOM 576 C C . ALA A 1 70 ? -10.621 1.853 15.953 1.00 85.88 70 ALA A C 1
ATOM 578 O O . ALA A 1 70 ? -10.484 0.799 16.576 1.00 85.88 70 ALA A O 1
ATOM 579 N N . CYS A 1 71 ? -10.205 3.026 16.426 1.00 89.50 71 CYS A N 1
ATOM 580 C CA . CYS A 1 71 ? -9.808 3.236 17.812 1.00 89.50 71 CYS A CA 1
ATOM 581 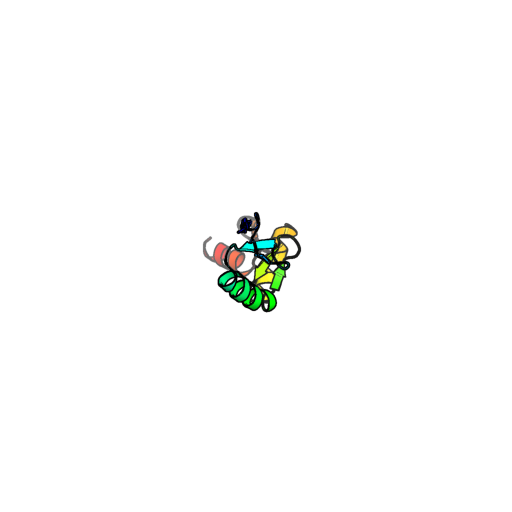C C . CYS A 1 71 ? -11.051 3.266 18.706 1.00 89.50 71 CYS A C 1
ATOM 583 O O . CYS A 1 71 ? -11.958 4.049 18.451 1.00 89.50 71 CYS A O 1
ATOM 585 N N . SER A 1 72 ? -11.074 2.481 19.782 1.00 88.44 72 SER A N 1
ATOM 586 C CA . SER A 1 72 ? -12.198 2.470 20.727 1.00 88.44 72 SER A CA 1
ATOM 587 C C . SER A 1 72 ? -12.331 3.758 21.550 1.00 88.44 72 SER A C 1
ATOM 589 O O . SER A 1 72 ? -13.398 4.001 22.097 1.00 88.44 72 SER A O 1
ATOM 591 N N . ILE A 1 73 ? -11.270 4.571 21.643 1.00 89.81 73 ILE A N 1
ATOM 592 C CA . ILE A 1 73 ? -11.229 5.791 22.469 1.00 89.81 73 ILE A CA 1
ATOM 593 C C . ILE A 1 73 ? -11.664 7.020 21.662 1.00 89.81 73 ILE A C 1
ATOM 595 O O . ILE A 1 73 ? -12.556 7.748 22.076 1.00 89.81 73 ILE A O 1
ATOM 599 N N . CYS A 1 74 ? -11.057 7.255 20.493 1.00 91.94 74 CYS A N 1
ATOM 600 C CA . CYS A 1 74 ? -11.316 8.455 19.682 1.00 91.94 74 CYS A CA 1
ATOM 601 C C . CYS A 1 74 ? -11.976 8.174 18.323 1.00 91.94 74 CYS A C 1
ATOM 603 O O . CYS A 1 74 ? -12.047 9.067 17.482 1.00 91.94 74 CYS A O 1
ATOM 605 N N . GLN A 1 75 ? -12.390 6.929 18.058 1.00 86.12 75 GLN A N 1
ATOM 606 C CA . GLN A 1 75 ? -13.027 6.489 16.803 1.00 86.12 75 GLN A CA 1
ATOM 607 C C . GLN A 1 75 ? -12.213 6.736 15.524 1.00 86.12 75 GLN A C 1
ATOM 609 O O . GLN A 1 75 ? -12.690 6.549 14.403 1.00 86.12 75 GLN A O 1
ATOM 614 N N . LYS A 1 76 ? -10.928 7.085 15.657 1.00 86.38 76 LYS A N 1
ATOM 615 C CA . LYS A 1 76 ? -10.032 7.251 14.517 1.00 86.38 76 LYS A CA 1
ATOM 616 C C . LYS A 1 76 ? -9.815 5.909 13.825 1.00 86.38 76 LYS A C 1
ATOM 618 O O . LYS A 1 76 ? -9.392 4.937 14.448 1.00 86.38 76 LYS A O 1
ATOM 623 N N . ALA A 1 77 ? -10.086 5.865 12.524 1.00 86.19 77 ALA A N 1
ATOM 624 C CA . ALA A 1 77 ? -9.997 4.644 11.736 1.00 86.19 77 ALA A CA 1
ATOM 625 C C . ALA A 1 77 ? -8.635 4.507 11.031 1.00 86.19 77 ALA A C 1
ATOM 627 O O . ALA A 1 77 ? -8.096 5.464 10.461 1.00 86.19 77 ALA A O 1
ATOM 628 N N . PHE A 1 78 ? -8.094 3.290 11.038 1.00 85.12 78 PHE A N 1
ATOM 629 C CA . PHE A 1 78 ? -6.798 2.911 10.485 1.00 85.12 78 PHE A CA 1
ATOM 630 C C . PHE A 1 78 ? -6.946 1.751 9.493 1.00 85.12 78 PHE A C 1
ATOM 632 O O . PHE A 1 78 ? -7.748 0.835 9.672 1.00 85.12 78 PHE A O 1
ATOM 639 N N . TYR A 1 79 ? -6.088 1.735 8.472 1.00 82.94 79 TYR A N 1
ATOM 640 C CA . TYR A 1 79 ? -5.988 0.631 7.503 1.00 82.94 79 TYR A CA 1
ATOM 641 C C . TYR A 1 79 ? -5.240 -0.594 8.056 1.00 82.94 79 TYR A C 1
ATOM 643 O O . TYR A 1 79 ? -5.230 -1.661 7.447 1.00 82.94 79 TYR A O 1
ATOM 651 N N . ARG A 1 80 ? -4.573 -0.441 9.206 1.00 83.38 80 ARG A N 1
ATOM 652 C CA . ARG A 1 80 ? -3.630 -1.409 9.774 1.00 83.38 80 ARG A CA 1
ATOM 653 C C . ARG A 1 80 ? -3.880 -1.632 11.263 1.00 83.38 80 ARG A C 1
ATOM 655 O O . ARG A 1 80 ? -3.888 -0.670 12.031 1.00 83.38 80 ARG A O 1
ATOM 662 N N . LYS A 1 81 ? -3.982 -2.902 11.675 1.00 85.44 81 LYS A N 1
ATOM 663 C CA . LYS A 1 81 ? -4.189 -3.302 13.078 1.00 85.44 81 LYS A CA 1
ATOM 664 C C . LYS A 1 81 ? -3.041 -2.870 13.980 1.00 85.44 81 LYS A C 1
ATOM 666 O O . LYS A 1 81 ? -3.277 -2.374 15.073 1.00 85.44 81 LYS A O 1
ATOM 671 N N . ASP A 1 82 ? -1.802 -3.032 13.521 1.00 88.38 82 ASP A N 1
ATOM 672 C CA . ASP A 1 82 ? -0.606 -2.669 14.285 1.00 88.38 82 ASP A CA 1
ATOM 673 C C . ASP A 1 82 ? -0.529 -1.159 14.543 1.00 88.38 82 ASP A C 1
ATOM 675 O O . ASP A 1 82 ? -0.202 -0.737 15.649 1.00 88.38 82 ASP A O 1
ATOM 679 N N . LYS A 1 83 ? -0.924 -0.345 13.555 1.00 88.88 83 LYS A N 1
ATOM 680 C CA . LYS A 1 83 ? -1.010 1.111 13.700 1.00 88.88 83 LYS A CA 1
ATOM 681 C C . LYS A 1 83 ? -2.129 1.521 14.652 1.00 88.88 83 LYS A C 1
ATOM 683 O O . LYS A 1 83 ? -1.883 2.368 15.502 1.00 88.88 83 LYS A O 1
ATOM 688 N N . CYS A 1 84 ? -3.300 0.885 14.565 1.00 89.94 84 CYS A N 1
ATOM 689 C CA . CYS A 1 84 ? -4.389 1.108 15.518 1.00 89.94 84 CYS A CA 1
ATOM 690 C C . CYS A 1 84 ? -3.969 0.730 16.949 1.00 89.94 84 CYS A C 1
ATOM 692 O O . CYS A 1 84 ? -4.092 1.540 17.859 1.00 89.94 84 CYS A O 1
ATOM 694 N N . LYS A 1 85 ? -3.361 -0.446 17.151 1.00 90.56 85 LYS A N 1
ATOM 695 C CA . LYS A 1 85 ? -2.891 -0.898 18.471 1.00 90.56 85 LYS A CA 1
ATOM 696 C C . LYS A 1 85 ? -1.822 0.029 19.056 1.00 90.56 85 LYS A C 1
ATOM 698 O O . LYS A 1 85 ? -1.876 0.345 20.238 1.00 90.56 85 LYS A O 1
ATOM 703 N N . ALA A 1 86 ? -0.858 0.468 18.246 1.00 92.88 86 ALA A N 1
ATOM 704 C CA . ALA A 1 86 ? 0.165 1.419 18.682 1.00 92.88 86 ALA A CA 1
ATOM 705 C C . ALA A 1 86 ? -0.421 2.800 19.006 1.00 92.88 86 ALA A C 1
ATOM 707 O O . ALA A 1 86 ? 0.069 3.468 19.906 1.00 92.88 86 ALA A O 1
ATOM 708 N N . HIS A 1 87 ? -1.459 3.220 18.284 1.00 92.06 87 HIS A N 1
ATOM 709 C CA . HIS A 1 87 ? -2.194 4.441 18.581 1.00 92.06 87 HIS A CA 1
ATOM 710 C C . HIS A 1 87 ? -2.990 4.331 19.888 1.00 92.06 87 HIS A C 1
ATOM 712 O O . HIS A 1 87 ? -2.884 5.229 20.709 1.00 92.06 87 HIS A O 1
ATOM 718 N N . ILE A 1 88 ? -3.698 3.219 20.120 1.00 91.12 88 ILE A N 1
ATOM 719 C CA . ILE A 1 88 ? -4.427 2.968 21.375 1.00 91.12 88 ILE A CA 1
ATOM 720 C C . ILE A 1 88 ? -3.480 2.987 22.575 1.00 91.12 88 ILE A C 1
ATOM 722 O O . ILE A 1 88 ? -3.803 3.579 23.589 1.00 91.12 88 ILE A O 1
ATOM 726 N N . LYS A 1 89 ? -2.286 2.400 22.450 1.00 91.88 89 LYS A N 1
ATOM 727 C CA . LYS A 1 89 ? -1.262 2.447 23.509 1.00 91.88 89 LYS A CA 1
ATOM 728 C C . LYS A 1 89 ? -0.735 3.852 23.832 1.00 91.88 89 LYS A C 1
ATOM 730 O O . LYS A 1 89 ? -0.047 3.998 24.831 1.00 91.88 89 LYS A O 1
ATOM 735 N N . LYS A 1 90 ? -0.927 4.818 22.931 1.00 90.56 90 LYS A N 1
ATOM 736 C CA . LYS A 1 90 ? -0.462 6.205 23.077 1.00 90.56 90 LYS A CA 1
ATOM 737 C C . LYS A 1 90 ? -1.565 7.160 23.535 1.00 90.56 90 LYS A C 1
ATOM 739 O O . LYS A 1 90 ? -1.279 8.346 23.670 1.00 90.56 90 LYS A O 1
ATOM 744 N N . HIS A 1 91 ? -2.797 6.677 23.666 1.00 85.56 91 HIS A N 1
ATOM 745 C CA . HIS A 1 91 ? -3.815 7.385 24.431 1.00 85.56 91 HIS A CA 1
ATOM 746 C C . HIS A 1 91 ? -3.460 7.322 25.911 1.00 85.56 91 HIS A C 1
ATOM 748 O O . HIS A 1 91 ? -3.696 8.349 26.575 1.00 85.56 91 HIS A O 1
#

Secondary structure (DSSP, 8-state):
----------TT--EE-TTT--EES-HHHHHHHHHHHTTSEE-TTT--EESSHHHHHHHHHHHT----EE-TTT--EES-HHHHHHHHTT-

Foldseek 3Di:
DDDDDPPPPPPDCWDAQPQQRDTDNDPVCSVVCNVQQVCWDADPVHSDTHNDPVVSVLCVCVVVVDQPAAAPPPRDGHSDPVVSVVVNVVD